Protein AF-A0A820KMU5-F1 (afdb_monomer_lite)

Sequence (118 aa):
INGQSNNPYTLLLRCKAFLGVLVLNSSTNSTSANTAGISRPYMIFVTEDIYIGQLFDAQIYRISQIATISLRDNPEDEVHVAGIKKLFQGRCFYYSAACKPETSNNKRYFNKPYDITL

Radius of gyration: 19.4 Å; chains: 1; bounding box: 42×43×63 Å

Foldseek 3Di:
DDDDDPDVWDQDAFALDWPAKDWDFDDDPDPDPDDPTDIKIKTKGQRDWDFDDDDDQKTKIKRDDMDIGTPDPDPVVVVCVVVVVVVPPPDIDMDIDGNDPPPPDDDPPDRGTPRDID

Structure (mmCIF, N/CA/C/O backbone):
data_AF-A0A820KMU5-F1
#
_entry.id   AF-A0A820KMU5-F1
#
loop_
_atom_site.group_PDB
_atom_site.id
_atom_site.type_symbol
_atom_site.label_atom_id
_atom_site.label_alt_id
_atom_site.label_comp_id
_atom_site.label_asym_id
_atom_site.label_entity_id
_atom_site.label_seq_id
_atom_site.pdbx_PDB_ins_code
_atom_site.Cartn_x
_atom_site.Cartn_y
_atom_site.Cartn_z
_atom_site.occupancy
_atom_site.B_iso_or_equiv
_atom_site.auth_seq_id
_atom_site.auth_comp_id
_atom_site.auth_asym_id
_atom_site.auth_atom_id
_atom_site.pdbx_PDB_model_num
ATOM 1 N N . ILE A 1 1 ? 22.294 -27.657 17.234 1.00 38.53 1 ILE A N 1
ATOM 2 C CA . ILE A 1 1 ? 22.072 -28.255 15.896 1.00 38.53 1 ILE A CA 1
ATOM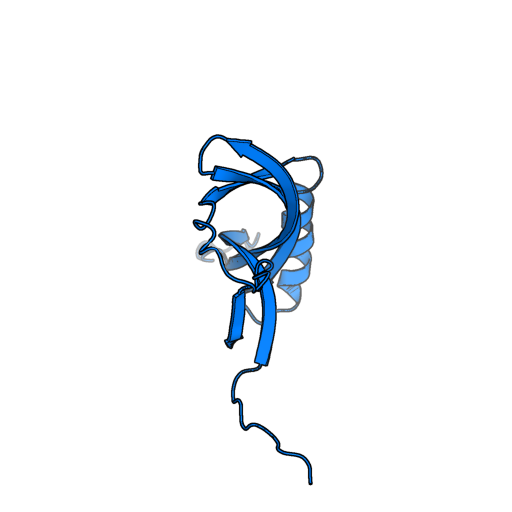 3 C C . ILE A 1 1 ? 20.880 -27.518 15.308 1.00 38.53 1 ILE A C 1
ATOM 5 O O . ILE A 1 1 ? 19.779 -27.650 15.825 1.00 38.53 1 ILE A O 1
ATOM 9 N N . ASN A 1 2 ? 21.154 -26.602 14.379 1.00 39.38 2 ASN A N 1
ATOM 10 C CA . ASN A 1 2 ? 20.197 -25.631 13.852 1.00 39.38 2 ASN A CA 1
ATOM 11 C C . ASN A 1 2 ? 19.190 -26.333 12.938 1.00 39.38 2 ASN A C 1
ATOM 13 O O . ASN A 1 2 ? 19.580 -26.901 11.921 1.00 39.38 2 ASN A O 1
ATOM 17 N N . GLY A 1 3 ? 17.908 -26.292 13.298 1.00 44.75 3 GLY A N 1
ATOM 18 C CA . GLY A 1 3 ? 16.828 -26.734 12.423 1.00 44.75 3 GLY A CA 1
ATOM 19 C C . GLY A 1 3 ? 16.624 -25.718 11.306 1.00 44.75 3 GLY A C 1
ATOM 20 O O . GLY A 1 3 ? 15.944 -24.715 11.505 1.00 44.75 3 GLY A O 1
ATOM 21 N N . GLN A 1 4 ? 17.227 -25.960 10.142 1.00 52.31 4 GLN A N 1
ATOM 22 C CA . GLN 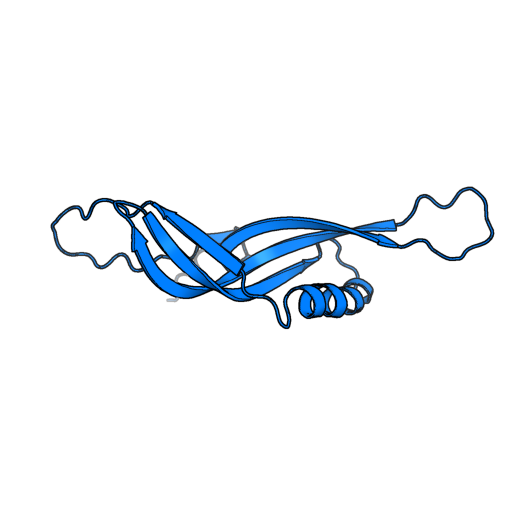A 1 4 ? 16.821 -25.291 8.911 1.00 52.31 4 GLN A CA 1
ATOM 23 C C . GLN A 1 4 ? 15.445 -25.828 8.512 1.00 52.31 4 GLN A C 1
ATOM 25 O O . GLN A 1 4 ? 15.300 -26.983 8.119 1.00 52.31 4 GLN A O 1
ATOM 30 N N . SER A 1 5 ? 14.417 -24.991 8.641 1.00 56.25 5 SER A N 1
ATOM 31 C CA . SER A 1 5 ? 13.141 -25.230 7.978 1.00 56.25 5 SER A CA 1
ATOM 32 C C . SER A 1 5 ? 13.347 -25.022 6.479 1.00 56.25 5 SER A C 1
ATOM 34 O O . SER A 1 5 ? 13.595 -23.895 6.050 1.00 56.25 5 SER A O 1
ATOM 36 N N . ASN A 1 6 ? 13.249 -26.097 5.697 1.00 59.28 6 ASN A N 1
ATOM 37 C CA . ASN A 1 6 ? 13.240 -26.076 4.233 1.00 59.28 6 ASN A CA 1
ATOM 38 C C . ASN A 1 6 ? 11.960 -25.392 3.726 1.00 59.28 6 ASN A C 1
ATOM 40 O O . ASN A 1 6 ? 11.026 -26.062 3.293 1.00 59.28 6 ASN A O 1
ATOM 44 N N . ASN A 1 7 ? 11.880 -24.069 3.841 1.00 63.94 7 ASN A N 1
ATOM 45 C CA . ASN A 1 7 ? 10.808 -23.298 3.23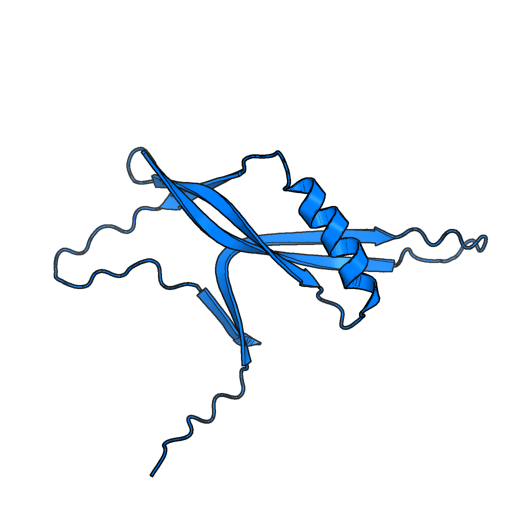3 1.00 63.94 7 ASN A CA 1
ATOM 46 C C . ASN A 1 7 ? 11.289 -22.842 1.844 1.00 63.94 7 ASN A C 1
ATOM 48 O O . ASN A 1 7 ? 12.236 -22.058 1.792 1.00 63.94 7 ASN A O 1
ATOM 52 N N . PRO A 1 8 ? 10.712 -23.339 0.730 1.00 79.31 8 PRO A N 1
ATOM 53 C CA . PRO A 1 8 ? 11.145 -22.963 -0.620 1.00 79.31 8 PRO A CA 1
ATOM 54 C C . PRO A 1 8 ? 10.800 -21.508 -0.972 1.00 79.31 8 PRO A C 1
ATOM 56 O O . PRO A 1 8 ? 11.241 -21.010 -2.002 1.00 79.31 8 PRO A O 1
ATOM 59 N N . TYR A 1 9 ? 10.014 -20.841 -0.126 1.00 77.50 9 TYR A N 1
ATOM 60 C CA . TYR A 1 9 ? 9.510 -19.498 -0.356 1.00 77.50 9 TYR A CA 1
ATOM 61 C C . TYR A 1 9 ? 10.372 -18.424 0.303 1.00 77.50 9 TYR A C 1
ATOM 63 O O . TYR A 1 9 ? 10.794 -18.560 1.456 1.00 77.50 9 TYR A O 1
ATOM 71 N N . THR A 1 10 ? 10.552 -17.307 -0.403 1.00 83.25 10 THR A N 1
ATOM 72 C CA . THR A 1 10 ? 11.191 -16.105 0.152 1.00 83.25 10 THR A CA 1
ATOM 73 C C . THR A 1 10 ? 10.119 -15.110 0.586 1.00 83.25 10 THR A C 1
ATOM 75 O O . THR A 1 10 ? 9.217 -14.776 -0.180 1.00 83.25 10 THR A O 1
ATOM 78 N N . LEU A 1 11 ? 10.208 -14.622 1.828 1.00 83.75 11 LEU A N 1
ATOM 79 C CA . LEU A 1 11 ? 9.346 -13.536 2.296 1.00 83.75 11 LEU A CA 1
ATOM 80 C C . LEU A 1 11 ? 9.678 -12.268 1.507 1.00 83.75 11 LEU A C 1
ATOM 82 O O . LEU A 1 11 ? 10.767 -11.718 1.670 1.00 83.75 11 LEU A O 1
ATOM 86 N N . LEU A 1 12 ? 8.733 -11.794 0.694 1.00 83.50 12 LEU A N 1
ATOM 87 C CA . LEU A 1 12 ? 8.954 -10.615 -0.139 1.00 83.50 12 LEU A CA 1
ATOM 88 C C . LEU A 1 12 ? 8.529 -9.323 0.568 1.00 83.50 12 LEU A C 1
ATOM 90 O O . LEU A 1 12 ? 9.267 -8.340 0.576 1.00 83.50 12 LEU A O 1
ATOM 94 N N . LEU A 1 13 ? 7.343 -9.318 1.181 1.00 87.56 13 LEU A N 1
ATOM 95 C CA . LEU A 1 13 ? 6.808 -8.147 1.869 1.00 87.56 13 LEU A CA 1
ATOM 96 C C . LEU A 1 13 ? 5.799 -8.549 2.945 1.00 87.56 13 LEU A C 1
ATOM 98 O O . LEU A 1 13 ? 4.985 -9.452 2.756 1.00 87.56 13 LEU A O 1
ATOM 102 N N . ARG A 1 14 ? 5.815 -7.804 4.053 1.00 88.50 14 ARG A N 1
ATOM 103 C CA . ARG A 1 14 ? 4.728 -7.765 5.032 1.00 88.50 14 ARG A CA 1
ATOM 104 C C . ARG A 1 14 ? 3.844 -6.561 4.760 1.00 88.50 14 ARG A C 1
ATOM 106 O O . ARG A 1 14 ? 4.327 -5.432 4.765 1.00 88.50 14 ARG A O 1
ATOM 113 N N . CYS A 1 15 ? 2.555 -6.800 4.549 1.00 91.19 15 CYS A N 1
ATOM 114 C CA . CYS A 1 15 ? 1.587 -5.741 4.281 1.00 91.19 15 CYS A CA 1
ATOM 115 C C . CYS A 1 15 ? 0.308 -5.895 5.112 1.00 91.19 15 CYS A C 1
ATOM 117 O O . CYS A 1 15 ? -0.056 -6.991 5.547 1.00 91.19 15 CYS A O 1
ATOM 119 N N . LYS A 1 16 ? -0.391 -4.775 5.302 1.00 90.31 16 LYS A N 1
ATOM 120 C CA . LYS A 1 16 ? -1.712 -4.677 5.933 1.00 90.31 16 LYS A CA 1
ATOM 121 C C . LYS A 1 16 ? -2.836 -4.952 4.938 1.00 90.31 16 LYS A C 1
ATOM 123 O O . LYS A 1 16 ? -3.805 -5.619 5.284 1.00 90.31 16 LYS A O 1
ATOM 128 N N . ALA A 1 17 ? -2.684 -4.474 3.703 1.00 90.25 17 ALA A N 1
ATOM 129 C CA . ALA A 1 17 ? -3.677 -4.640 2.648 1.00 90.25 17 ALA A CA 1
ATOM 130 C C . ALA A 1 17 ? -3.038 -4.653 1.253 1.00 90.25 17 ALA A C 1
ATOM 132 O O . ALA A 1 17 ? -1.975 -4.072 1.032 1.00 90.25 17 ALA A O 1
ATOM 133 N N . PHE A 1 18 ? -3.733 -5.274 0.303 1.00 92.75 18 PHE A N 1
ATOM 134 C CA . PHE A 1 18 ? -3.441 -5.198 -1.124 1.00 92.75 18 PHE A CA 1
ATOM 135 C C . PHE A 1 18 ? -4.439 -4.242 -1.781 1.00 92.75 18 PHE A C 1
ATOM 137 O O . PHE A 1 18 ? -5.644 -4.467 -1.703 1.00 92.75 18 PHE A O 1
ATOM 144 N N . LEU A 1 19 ? -3.947 -3.163 -2.395 1.00 91.94 19 LEU A N 1
ATOM 145 C CA . LEU A 1 19 ? -4.798 -2.161 -3.046 1.00 91.94 19 LEU A CA 1
ATOM 146 C C . LEU A 1 19 ? -5.172 -2.562 -4.474 1.00 91.94 19 LEU A C 1
ATOM 148 O O . LEU A 1 19 ? -6.224 -2.161 -4.962 1.00 91.94 19 LEU A O 1
ATOM 152 N N . GLY A 1 20 ? -4.316 -3.336 -5.144 1.00 91.81 20 GLY A N 1
ATOM 153 C CA . GLY A 1 20 ? -4.555 -3.808 -6.502 1.00 91.81 20 GLY A CA 1
ATOM 154 C C . GLY A 1 20 ? -3.313 -3.767 -7.384 1.00 91.81 20 GLY A C 1
ATOM 155 O O . GLY A 1 20 ? -2.186 -3.573 -6.918 1.00 91.81 20 GLY A O 1
ATOM 156 N N . VAL A 1 21 ? -3.546 -3.951 -8.683 1.00 91.50 21 VAL A N 1
ATOM 157 C CA . VAL A 1 21 ? -2.523 -3.870 -9.728 1.00 91.50 21 VAL A CA 1
ATOM 158 C C . VAL A 1 21 ? -2.728 -2.589 -10.529 1.00 91.50 21 VAL A C 1
ATOM 160 O O . VAL A 1 21 ? -3.814 -2.344 -11.049 1.00 91.50 21 VAL A O 1
ATOM 163 N N . LEU A 1 22 ? -1.679 -1.783 -10.647 1.00 89.56 22 LEU A N 1
ATOM 164 C CA . LEU A 1 22 ? -1.637 -0.609 -11.508 1.00 89.56 22 LEU A CA 1
ATOM 165 C C . LEU A 1 22 ? -0.847 -0.939 -12.769 1.00 89.56 22 LEU A C 1
ATOM 167 O O . LEU A 1 22 ? 0.294 -1.382 -12.687 1.00 89.56 22 LEU A O 1
ATOM 171 N N . VAL A 1 23 ? -1.436 -0.681 -13.932 1.00 87.81 23 VAL A N 1
ATOM 172 C CA . VAL A 1 23 ? -0.776 -0.881 -15.223 1.00 87.81 23 VAL A CA 1
ATOM 173 C C . VAL A 1 23 ? -0.410 0.471 -15.815 1.00 87.81 23 VAL A C 1
ATOM 175 O O . VAL A 1 23 ? -1.285 1.289 -16.096 1.00 87.81 23 VAL A O 1
ATOM 178 N N . LEU A 1 24 ? 0.885 0.705 -16.009 1.00 83.75 24 LEU A N 1
ATOM 179 C CA . LEU A 1 24 ? 1.386 1.879 -16.712 1.00 83.75 24 LEU A CA 1
ATOM 180 C C . LEU A 1 24 ? 1.713 1.498 -18.154 1.00 83.75 24 LEU A C 1
ATOM 182 O O . LEU A 1 24 ? 2.572 0.653 -18.401 1.00 83.75 24 LEU A O 1
ATOM 186 N N . ASN A 1 25 ? 1.046 2.145 -19.106 1.00 78.38 25 ASN A N 1
ATOM 187 C CA . ASN A 1 25 ? 1.359 1.997 -20.522 1.00 78.38 25 ASN A CA 1
ATOM 188 C C . ASN A 1 25 ? 2.401 3.049 -20.899 1.00 78.38 25 ASN A C 1
ATOM 190 O O . ASN A 1 25 ? 2.146 4.247 -20.777 1.00 78.38 25 ASN A O 1
ATOM 194 N N . SER A 1 26 ? 3.575 2.615 -21.353 1.00 66.88 26 SER A N 1
ATOM 195 C CA . SER A 1 26 ? 4.551 3.522 -21.954 1.00 66.88 26 SER A CA 1
ATOM 196 C C . SER A 1 26 ? 4.357 3.516 -23.468 1.00 66.88 26 SER A C 1
ATOM 198 O O . SER A 1 26 ? 4.509 2.474 -24.109 1.00 66.88 26 SER A O 1
ATOM 200 N N . SER A 1 27 ? 4.006 4.668 -24.049 1.00 57.09 27 SER A N 1
ATOM 201 C CA . SER A 1 27 ? 4.154 4.858 -25.489 1.00 57.09 27 SER A CA 1
ATOM 202 C C . SER A 1 27 ? 5.634 5.090 -25.763 1.00 57.09 27 SER A C 1
ATOM 204 O O . SER A 1 27 ? 6.188 6.133 -25.409 1.00 57.09 27 SER A O 1
ATOM 206 N N . THR A 1 28 ? 6.302 4.127 -26.383 1.00 55.59 28 THR A N 1
ATOM 207 C CA . THR A 1 28 ? 7.593 4.410 -27.001 1.00 55.59 28 THR A CA 1
ATOM 208 C C . THR A 1 28 ? 7.331 5.375 -28.151 1.00 55.59 28 THR A C 1
ATOM 210 O O . THR A 1 28 ? 6.583 5.051 -29.070 1.00 55.59 28 THR A O 1
ATOM 213 N N . ASN A 1 29 ? 7.931 6.566 -28.107 1.00 50.44 29 ASN A N 1
ATOM 214 C CA . ASN A 1 29 ? 7.957 7.521 -29.221 1.00 50.44 29 ASN A CA 1
ATOM 215 C C . ASN A 1 29 ? 8.839 6.993 -30.373 1.00 50.44 29 ASN A C 1
ATOM 217 O O . ASN A 1 29 ? 9.728 7.684 -30.860 1.00 50.44 29 ASN A O 1
ATOM 221 N N . SER A 1 30 ? 8.645 5.742 -30.783 1.00 49.59 30 SER A N 1
ATOM 222 C CA . SER A 1 30 ? 9.211 5.175 -31.995 1.00 49.59 30 SER A CA 1
ATOM 223 C C . SER A 1 30 ? 8.182 5.363 -33.102 1.00 49.59 30 SER A C 1
ATOM 225 O O . SER A 1 30 ? 7.093 4.796 -33.066 1.00 49.59 30 SER A O 1
ATOM 227 N N . THR A 1 31 ? 8.533 6.182 -34.088 1.00 49.56 31 THR A N 1
ATOM 228 C CA . THR A 1 31 ? 7.856 6.411 -35.375 1.00 49.56 31 THR A CA 1
ATOM 229 C C . THR A 1 31 ? 7.791 5.135 -36.228 1.00 49.56 31 THR A C 1
ATOM 231 O O . THR A 1 31 ? 8.257 5.086 -37.361 1.00 49.56 31 THR A O 1
ATOM 234 N N . SER A 1 32 ? 7.214 4.065 -35.688 1.00 44.78 32 SER A N 1
ATOM 235 C CA . SER A 1 32 ? 6.941 2.825 -36.400 1.00 44.78 32 SER A CA 1
ATOM 236 C C . SER A 1 32 ? 5.585 2.299 -35.950 1.00 44.78 32 SER A C 1
ATOM 238 O O . SER A 1 32 ? 5.371 1.994 -34.775 1.00 44.78 32 SER A O 1
ATOM 240 N N . ALA A 1 33 ? 4.660 2.244 -36.905 1.00 49.06 33 ALA A N 1
ATOM 241 C CA . ALA A 1 33 ? 3.221 2.044 -36.755 1.00 49.06 33 ALA A CA 1
ATOM 242 C C . ALA A 1 33 ? 2.790 0.652 -36.234 1.00 49.06 33 ALA A C 1
ATOM 244 O O . ALA A 1 33 ? 1.685 0.216 -36.524 1.00 49.06 33 ALA A O 1
ATOM 245 N N . ASN A 1 34 ? 3.639 -0.051 -35.477 1.00 50.12 34 ASN A N 1
ATOM 246 C CA . ASN A 1 34 ? 3.370 -1.395 -34.956 1.00 50.12 34 ASN A CA 1
ATOM 247 C C . ASN A 1 34 ? 4.022 -1.685 -33.589 1.00 50.12 34 ASN A C 1
ATOM 249 O O . ASN A 1 34 ? 4.309 -2.836 -33.266 1.00 50.12 34 ASN A O 1
ATOM 253 N N . THR A 1 35 ? 4.265 -0.668 -32.756 1.00 49.06 35 THR A N 1
ATOM 254 C CA . THR A 1 35 ? 4.760 -0.918 -31.391 1.00 49.06 35 THR A CA 1
ATOM 255 C C . THR A 1 35 ? 3.576 -0.996 -30.434 1.00 49.06 35 THR A C 1
ATOM 257 O O . THR A 1 35 ? 3.046 0.028 -30.004 1.00 49.06 35 THR A O 1
ATOM 260 N N . ALA A 1 36 ? 3.128 -2.214 -30.116 1.00 54.75 36 ALA A N 1
ATOM 261 C CA . ALA A 1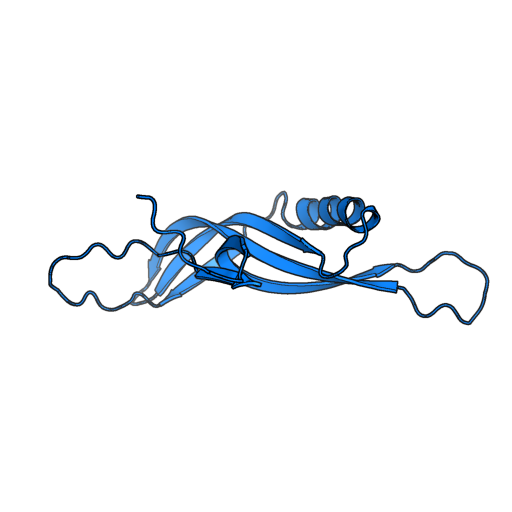 36 ? 2.235 -2.436 -28.984 1.00 54.75 36 ALA A CA 1
ATOM 262 C C . ALA A 1 36 ? 2.910 -1.845 -27.735 1.00 54.75 36 ALA A C 1
ATOM 264 O O . ALA A 1 36 ? 4.014 -2.257 -27.378 1.00 54.75 36 ALA A O 1
ATOM 265 N N . GLY A 1 37 ? 2.294 -0.824 -27.130 1.00 61.66 37 GLY A N 1
ATOM 266 C CA . GLY A 1 37 ? 2.857 -0.131 -25.972 1.00 61.66 37 GLY A CA 1
ATOM 267 C C . GLY A 1 37 ? 3.240 -1.126 -24.879 1.00 61.66 37 GLY A C 1
ATOM 268 O O . GLY A 1 37 ? 2.486 -2.053 -24.579 1.00 61.66 37 GLY A O 1
ATOM 269 N N . ILE A 1 38 ? 4.426 -0.956 -24.298 1.00 72.69 38 ILE A N 1
ATOM 270 C CA . ILE A 1 38 ? 4.899 -1.860 -23.253 1.00 72.69 38 ILE A CA 1
ATOM 271 C C . ILE A 1 38 ? 4.058 -1.597 -22.002 1.00 72.69 38 ILE A C 1
ATOM 273 O O . ILE A 1 38 ? 4.139 -0.528 -21.392 1.00 72.69 38 ILE A O 1
ATOM 277 N N . SER A 1 39 ? 3.244 -2.588 -21.645 1.00 79.25 39 SER A N 1
ATOM 278 C CA . SER A 1 39 ? 2.464 -2.609 -20.412 1.00 79.25 39 SER A CA 1
ATOM 279 C C . SER A 1 39 ? 3.371 -2.957 -19.234 1.00 79.25 39 SER A C 1
ATOM 281 O O . SER A 1 39 ? 4.118 -3.941 -19.271 1.00 79.25 39 SER A O 1
ATOM 283 N N . ARG A 1 40 ? 3.327 -2.127 -18.192 1.00 85.25 40 ARG A N 1
ATOM 284 C CA . ARG A 1 40 ? 4.143 -2.264 -16.982 1.00 85.25 40 ARG A CA 1
ATOM 285 C C . ARG A 1 40 ? 3.226 -2.426 -15.770 1.00 85.25 40 ARG A C 1
ATOM 287 O O . ARG A 1 40 ? 2.713 -1.423 -15.269 1.00 85.25 40 ARG A O 1
ATOM 294 N N . PRO A 1 41 ? 2.947 -3.666 -15.342 1.00 88.50 41 PRO A N 1
ATOM 295 C CA . PRO A 1 41 ? 2.093 -3.923 -14.194 1.00 88.50 41 PRO A CA 1
ATOM 296 C C . PRO A 1 41 ? 2.873 -3.851 -12.872 1.00 88.50 41 PRO A C 1
ATOM 298 O O . PRO A 1 41 ? 3.938 -4.450 -12.723 1.00 88.50 41 PRO A O 1
ATOM 301 N N . TYR A 1 42 ? 2.296 -3.154 -11.896 1.00 90.06 42 TYR A N 1
ATOM 302 C CA . TYR A 1 42 ? 2.819 -2.978 -10.545 1.00 90.06 42 TYR A CA 1
ATOM 303 C C . TYR A 1 42 ? 1.777 -3.402 -9.516 1.00 90.06 42 TYR A C 1
ATOM 305 O O . TYR A 1 42 ? 0.628 -2.970 -9.587 1.00 90.06 42 TYR A O 1
ATOM 313 N N . MET A 1 43 ? 2.169 -4.185 -8.518 1.00 92.06 43 MET A N 1
ATOM 314 C CA . MET A 1 43 ? 1.335 -4.441 -7.345 1.00 92.06 43 MET A CA 1
ATOM 315 C C . MET A 1 43 ? 1.500 -3.316 -6.327 1.00 92.06 43 MET A C 1
ATOM 317 O O . MET A 1 43 ? 2.621 -2.877 -6.064 1.00 92.06 43 MET A O 1
ATOM 321 N N . ILE A 1 44 ? 0.392 -2.872 -5.734 1.00 92.62 44 ILE A N 1
ATOM 322 C CA . ILE A 1 44 ? 0.382 -1.822 -4.715 1.00 92.62 44 ILE A CA 1
ATOM 323 C C . ILE A 1 44 ? -0.137 -2.395 -3.397 1.00 92.62 44 ILE A C 1
ATOM 325 O O . ILE A 1 44 ? -1.238 -2.943 -3.326 1.00 92.62 44 ILE A O 1
ATOM 329 N N . PHE A 1 45 ? 0.646 -2.215 -2.339 1.00 94.06 45 PHE A N 1
ATOM 330 C CA . PHE A 1 45 ? 0.348 -2.706 -0.998 1.00 94.06 45 PHE A CA 1
ATOM 331 C C . PHE A 1 45 ? 0.354 -1.571 0.015 1.00 94.06 45 PHE A C 1
ATOM 333 O O . PHE A 1 45 ? 1.169 -0.659 -0.086 1.00 94.06 45 PHE A O 1
ATOM 340 N N . VAL A 1 46 ? -0.499 -1.665 1.031 1.00 93.75 46 VAL A N 1
ATOM 341 C CA . VAL A 1 46 ? -0.408 -0.855 2.250 1.00 93.75 46 VAL A CA 1
ATOM 342 C C . VAL A 1 46 ? 0.542 -1.560 3.203 1.00 93.75 46 VAL A C 1
ATOM 344 O O . VAL A 1 46 ? 0.259 -2.679 3.629 1.00 93.75 46 VAL A O 1
ATOM 347 N N . THR A 1 47 ? 1.662 -0.932 3.545 1.00 93.81 47 THR A N 1
ATOM 348 C CA . THR A 1 47 ? 2.612 -1.484 4.524 1.00 93.81 47 THR A CA 1
ATOM 349 C C . THR A 1 47 ? 2.358 -0.933 5.914 1.00 93.81 47 THR A C 1
ATOM 351 O O . THR A 1 47 ? 2.427 -1.688 6.877 1.00 93.81 47 THR A O 1
ATOM 354 N N . GLU A 1 48 ? 1.989 0.345 6.003 1.00 93.00 48 GLU A N 1
ATOM 355 C CA . GLU A 1 48 ? 1.658 1.008 7.260 1.00 93.00 48 GLU A CA 1
ATOM 356 C C . GLU A 1 48 ? 0.369 1.813 7.128 1.00 93.00 48 GLU A C 1
ATOM 358 O O . GLU A 1 48 ? 0.056 2.405 6.085 1.00 93.00 48 GLU A O 1
ATOM 363 N N . ASP A 1 49 ? -0.364 1.853 8.231 1.00 94.31 49 ASP A N 1
ATOM 364 C CA . ASP A 1 49 ? -1.570 2.637 8.394 1.00 94.31 49 ASP A CA 1
ATOM 365 C C . ASP A 1 49 ? -1.663 3.227 9.805 1.00 94.31 49 ASP A C 1
ATOM 367 O O . ASP A 1 49 ? -0.910 2.889 10.717 1.00 94.31 49 ASP A O 1
ATOM 371 N N . ILE A 1 50 ? -2.568 4.187 9.961 1.00 94.25 50 ILE A N 1
ATOM 372 C CA . ILE A 1 50 ? -2.875 4.841 11.226 1.00 94.25 50 ILE A CA 1
ATOM 373 C C . ILE A 1 50 ? -4.351 4.597 11.497 1.00 94.25 50 ILE A C 1
ATOM 375 O O . ILE A 1 50 ? -5.197 4.984 10.691 1.00 94.25 50 ILE A O 1
ATOM 379 N N . TYR A 1 51 ? -4.671 3.979 12.630 1.00 93.69 51 TYR A N 1
ATOM 380 C CA . TYR A 1 51 ? -6.051 3.867 13.092 1.00 93.69 51 TYR A CA 1
ATOM 381 C C . TYR A 1 51 ? -6.621 5.260 13.388 1.00 93.69 51 TYR A C 1
ATOM 383 O O . TYR A 1 51 ? -6.023 6.031 14.138 1.00 93.69 51 TYR A O 1
ATOM 391 N N . ILE A 1 52 ? -7.768 5.581 12.789 1.00 95.50 52 ILE A N 1
ATOM 392 C CA . ILE A 1 52 ? -8.419 6.895 12.915 1.00 95.50 52 ILE A CA 1
ATOM 393 C C . ILE A 1 52 ? -9.657 6.821 13.804 1.00 95.50 52 ILE A C 1
ATOM 395 O O . ILE A 1 52 ? -9.995 7.792 14.476 1.00 95.50 52 ILE A O 1
ATOM 399 N N . GLY A 1 53 ? -10.335 5.679 13.822 1.00 91.12 53 GLY A N 1
ATOM 400 C CA . GLY A 1 53 ? -11.547 5.505 14.603 1.00 91.12 53 GLY A CA 1
ATOM 401 C C . GLY A 1 53 ? -12.316 4.262 14.196 1.00 91.12 53 GLY A C 1
ATOM 402 O O . GLY A 1 53 ? -11.884 3.489 13.342 1.00 91.12 53 GLY A O 1
ATOM 403 N N . GLN A 1 54 ? -13.477 4.089 14.809 1.00 92.19 54 GLN A N 1
ATOM 404 C CA . GLN A 1 54 ? -14.364 2.966 14.561 1.00 92.19 54 GLN A CA 1
ATOM 405 C C . GLN A 1 54 ? -15.785 3.483 14.384 1.00 92.19 54 GLN A C 1
ATOM 407 O O . GLN A 1 54 ? -16.231 4.369 15.113 1.00 92.19 54 GLN A O 1
ATOM 412 N N . LEU A 1 55 ? -16.481 2.913 13.408 1.00 86.69 55 LEU A N 1
ATOM 413 C CA . LEU A 1 55 ? -17.891 3.149 13.155 1.00 86.69 55 LEU A CA 1
ATOM 414 C C . LEU A 1 55 ? -18.592 1.792 13.145 1.00 86.69 55 LEU A C 1
ATOM 416 O O . LEU A 1 55 ? -18.336 0.976 12.265 1.00 86.69 55 LEU A O 1
ATOM 420 N N . PHE A 1 56 ? -19.445 1.548 14.141 1.00 89.12 56 PHE A N 1
ATOM 421 C CA . PHE A 1 56 ? -20.055 0.237 14.394 1.00 89.12 56 PHE A CA 1
ATOM 422 C C . PHE A 1 56 ? -18.999 -0.880 14.473 1.00 89.12 56 PHE A C 1
ATOM 424 O O . PHE A 1 56 ? -18.113 -0.845 15.325 1.00 89.12 56 PHE A O 1
ATOM 431 N N . ASP A 1 57 ? -19.085 -1.861 13.586 1.00 88.25 57 ASP A N 1
ATOM 432 C CA . ASP A 1 57 ? -18.199 -3.003 13.423 1.00 88.25 57 ASP A CA 1
ATOM 433 C C . ASP A 1 57 ? -17.111 -2.767 12.362 1.00 88.25 57 ASP A C 1
ATOM 435 O O . ASP A 1 57 ? -16.445 -3.712 11.950 1.00 88.25 57 ASP A O 1
ATOM 439 N N . ALA A 1 58 ? -16.875 -1.524 11.936 1.00 88.88 58 ALA A N 1
ATOM 440 C CA . ALA A 1 58 ? -15.821 -1.171 10.991 1.00 88.88 58 ALA A CA 1
ATOM 441 C C . ALA A 1 58 ? -14.743 -0.295 11.645 1.00 88.88 58 ALA A C 1
ATOM 443 O O . ALA A 1 58 ? -15.007 0.816 12.107 1.00 88.88 58 ALA A O 1
ATOM 444 N N . GLN A 1 59 ? -13.500 -0.774 11.638 1.00 93.06 59 GLN A N 1
ATOM 445 C CA . GLN A 1 59 ? -12.324 0.013 12.008 1.00 93.06 59 GLN A CA 1
ATOM 446 C C . GLN A 1 59 ? -11.834 0.781 10.782 1.00 93.06 59 GLN A C 1
ATOM 448 O O . GLN A 1 59 ? -11.716 0.215 9.697 1.00 93.06 59 GLN A O 1
ATOM 453 N N . ILE A 1 60 ? -11.564 2.072 10.952 1.00 93.88 60 ILE A N 1
ATOM 454 C CA . ILE A 1 60 ? -11.162 2.991 9.889 1.00 93.88 60 ILE A CA 1
ATOM 455 C C . ILE A 1 60 ? -9.678 3.308 10.043 1.00 93.88 60 ILE A C 1
ATOM 457 O O . ILE A 1 60 ? -9.217 3.736 11.106 1.00 93.88 60 ILE A O 1
ATOM 461 N N . TYR A 1 61 ? -8.947 3.157 8.946 1.00 95.19 61 TYR A N 1
ATOM 462 C CA . TYR A 1 61 ? -7.511 3.361 8.872 1.00 95.19 61 TYR A CA 1
ATOM 463 C C . TYR A 1 61 ? -7.174 4.386 7.796 1.00 95.19 61 TYR A C 1
ATOM 465 O O . TYR A 1 61 ? -7.754 4.388 6.711 1.00 95.19 61 TYR A O 1
ATOM 473 N N . ARG A 1 62 ? -6.201 5.248 8.082 1.00 94.94 62 ARG A N 1
ATOM 474 C CA . ARG A 1 62 ? -5.545 6.109 7.098 1.00 94.94 62 ARG A CA 1
ATOM 475 C C . ARG A 1 62 ? -4.268 5.432 6.631 1.00 94.94 62 ARG A C 1
ATOM 477 O O . ARG A 1 62 ? -3.424 5.093 7.451 1.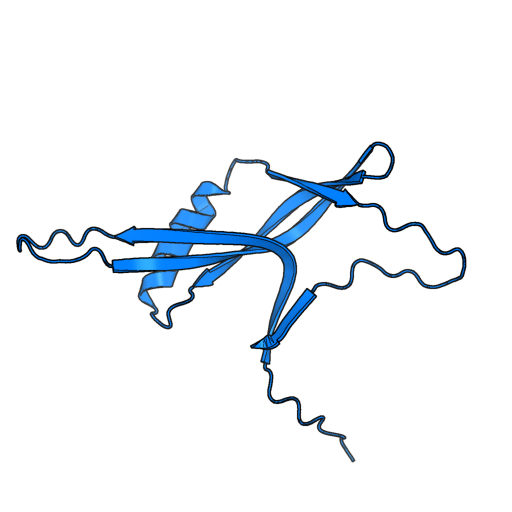00 94.94 62 ARG A O 1
ATOM 484 N N . ILE A 1 63 ? -4.093 5.309 5.325 1.00 94.31 63 ILE A N 1
ATOM 485 C CA . ILE A 1 63 ? -2.870 4.774 4.725 1.00 94.31 63 ILE A CA 1
ATOM 486 C C . ILE A 1 63 ? -1.733 5.774 4.959 1.00 94.31 63 ILE A C 1
ATOM 488 O O . ILE A 1 63 ? -1.849 6.941 4.575 1.00 94.31 63 ILE A O 1
ATOM 492 N N . SER A 1 64 ? -0.648 5.324 5.593 1.00 92.38 64 SER A N 1
ATOM 493 C CA . SER A 1 64 ? 0.541 6.144 5.862 1.00 92.38 64 SER A CA 1
ATOM 494 C C . SER A 1 64 ? 1.725 5.747 4.986 1.00 92.38 64 SER A C 1
ATOM 496 O O . SER A 1 64 ? 2.473 6.622 4.550 1.00 92.38 64 SER A O 1
ATOM 498 N N . GLN A 1 65 ? 1.868 4.457 4.670 1.00 91.88 65 GLN A N 1
ATOM 499 C CA . GLN A 1 65 ? 2.925 3.965 3.797 1.00 91.88 65 GLN A CA 1
ATOM 500 C C . GLN A 1 65 ? 2.411 2.883 2.853 1.00 91.88 65 GLN A C 1
ATOM 502 O O . GLN A 1 65 ? 1.651 1.991 3.238 1.00 91.88 65 GLN A O 1
ATOM 507 N N . ILE A 1 66 ? 2.880 2.961 1.609 1.00 92.62 66 ILE A N 1
ATOM 508 C CA . ILE A 1 66 ? 2.657 1.943 0.592 1.00 92.62 66 ILE A CA 1
ATOM 509 C C . ILE A 1 66 ? 3.981 1.357 0.109 1.00 92.62 66 ILE A C 1
ATOM 511 O O . ILE A 1 66 ? 5.015 2.032 0.112 1.00 92.62 66 ILE A O 1
ATOM 515 N N . ALA A 1 67 ? 3.920 0.124 -0.374 1.00 91.31 67 ALA A N 1
ATOM 516 C CA . ALA A 1 67 ? 4.960 -0.480 -1.188 1.00 91.31 67 ALA A CA 1
ATOM 517 C C . ALA A 1 67 ? 4.431 -0.720 -2.600 1.00 91.31 67 ALA A C 1
ATOM 519 O O . ALA A 1 67 ? 3.242 -0.973 -2.813 1.00 91.31 67 ALA A O 1
ATOM 520 N N . THR A 1 68 ? 5.336 -0.641 -3.566 1.00 91.31 68 THR A N 1
ATOM 521 C CA . THR A 1 68 ? 5.053 -0.926 -4.967 1.00 91.31 68 THR A CA 1
ATOM 522 C C . THR A 1 68 ? 6.067 -1.941 -5.449 1.00 91.31 68 THR A C 1
ATOM 524 O O . THR A 1 68 ? 7.260 -1.745 -5.238 1.00 91.31 68 THR A O 1
ATOM 527 N N . ILE A 1 69 ? 5.593 -3.016 -6.068 1.00 89.00 69 ILE A N 1
ATOM 528 C CA . ILE A 1 69 ? 6.433 -4.095 -6.589 1.00 89.00 69 ILE A CA 1
ATOM 529 C C . ILE A 1 69 ? 6.145 -4.216 -8.079 1.00 89.00 69 ILE A C 1
ATOM 531 O O . ILE A 1 69 ? 4.988 -4.393 -8.467 1.00 89.00 69 ILE A O 1
ATOM 535 N N . SER A 1 70 ? 7.176 -4.081 -8.914 1.00 88.69 70 SER A N 1
ATOM 536 C CA . SER A 1 70 ? 7.051 -4.391 -10.340 1.00 88.69 70 SER A CA 1
ATOM 537 C C . SER A 1 70 ? 6.844 -5.892 -10.509 1.00 88.69 70 SER A C 1
ATOM 539 O O . SER A 1 70 ? 7.520 -6.689 -9.865 1.00 88.69 70 SER A O 1
ATOM 541 N N . LEU A 1 71 ? 5.926 -6.283 -11.390 1.00 86.06 71 LEU A N 1
ATOM 542 C CA . LEU A 1 71 ? 5.775 -7.685 -11.789 1.00 86.06 71 LEU A CA 1
ATOM 543 C C . LEU A 1 71 ? 6.742 -8.084 -12.911 1.00 86.06 71 LEU A C 1
ATOM 545 O O . LEU A 1 71 ? 6.684 -9.209 -13.403 1.00 86.06 71 LEU A O 1
ATOM 549 N N . ARG A 1 72 ? 7.611 -7.166 -13.342 1.00 83.06 72 ARG A N 1
ATOM 550 C CA . ARG A 1 72 ? 8.654 -7.431 -14.331 1.00 83.06 72 ARG A CA 1
ATOM 551 C C . ARG A 1 72 ? 10.015 -7.290 -13.672 1.00 83.06 72 ARG A C 1
ATOM 553 O O . ARG A 1 72 ? 10.255 -6.330 -12.943 1.00 83.06 72 ARG A O 1
ATOM 560 N N . ASP A 1 73 ? 10.908 -8.212 -13.999 1.00 76.44 73 ASP A N 1
ATOM 561 C CA . ASP A 1 73 ? 12.311 -8.141 -13.608 1.00 76.44 73 ASP A CA 1
ATOM 562 C C . ASP A 1 73 ? 13.071 -7.232 -14.589 1.00 76.44 73 ASP A C 1
ATOM 564 O O . ASP A 1 73 ? 13.760 -7.688 -15.501 1.00 76.44 73 ASP A O 1
ATOM 568 N N . ASN A 1 74 ? 12.820 -5.921 -14.500 1.00 77.44 74 ASN A N 1
ATOM 569 C CA . ASN A 1 74 ? 13.491 -4.918 -15.322 1.00 77.44 74 ASN A CA 1
ATOM 570 C C . ASN A 1 74 ? 13.867 -3.687 -14.472 1.00 77.44 74 ASN A C 1
ATOM 572 O O . ASN A 1 74 ? 12.972 -3.031 -13.935 1.00 77.44 74 ASN A O 1
ATOM 576 N N . PRO A 1 75 ? 15.160 -3.319 -14.387 1.00 73.75 75 PRO A N 1
ATOM 577 C CA . PRO A 1 75 ? 15.622 -2.190 -13.576 1.00 73.75 75 PRO A CA 1
ATOM 578 C C . PRO A 1 75 ? 15.073 -0.827 -14.028 1.00 73.75 75 PRO A C 1
ATOM 580 O O . PRO A 1 75 ? 15.010 0.104 -13.228 1.00 73.75 75 PRO A O 1
ATOM 583 N N . GLU A 1 76 ? 14.632 -0.684 -15.281 1.00 75.69 76 GLU A N 1
ATOM 584 C CA . GLU A 1 76 ? 14.008 0.552 -15.772 1.00 75.69 76 GLU A CA 1
ATOM 585 C C . GLU A 1 76 ? 12.652 0.842 -15.103 1.00 75.69 76 GLU A C 1
ATOM 587 O O . GLU A 1 76 ? 12.196 1.988 -15.080 1.00 75.69 76 GLU A O 1
ATOM 592 N N . ASP A 1 77 ? 12.007 -0.173 -14.520 1.00 74.56 77 ASP A N 1
ATOM 593 C CA . ASP A 1 77 ? 10.693 -0.026 -13.894 1.00 74.56 77 ASP A CA 1
ATOM 594 C C . ASP A 1 77 ? 10.735 0.753 -12.579 1.00 74.56 77 ASP A C 1
ATOM 596 O O . ASP A 1 77 ? 9.737 1.391 -12.230 1.00 74.56 77 ASP A O 1
ATOM 600 N N . GLU A 1 78 ? 11.888 0.793 -11.907 1.00 70.12 78 GLU A N 1
ATOM 601 C CA . GLU A 1 78 ? 12.123 1.577 -10.687 1.00 70.12 78 GLU A CA 1
ATOM 602 C C . GLU A 1 78 ? 11.956 3.087 -10.922 1.00 70.12 78 GLU A C 1
ATOM 604 O O . GLU A 1 78 ? 11.476 3.822 -10.055 1.00 70.12 78 GLU A O 1
ATOM 609 N N . VAL A 1 79 ? 12.259 3.569 -12.132 1.00 74.88 79 VAL A N 1
ATOM 610 C CA . VAL A 1 79 ? 12.089 4.986 -12.495 1.00 74.88 79 VAL A CA 1
ATOM 611 C C . VAL A 1 79 ? 10.609 5.383 -12.461 1.00 74.88 79 VAL A C 1
ATOM 613 O O . VAL A 1 79 ? 10.250 6.489 -12.048 1.00 74.88 79 VAL A O 1
ATOM 616 N N . HIS A 1 80 ? 9.719 4.464 -12.834 1.00 75.38 80 HIS A N 1
ATOM 617 C CA . HIS A 1 80 ? 8.278 4.704 -12.872 1.00 75.38 80 HIS A CA 1
ATOM 618 C C . HIS A 1 80 ? 7.615 4.555 -11.498 1.00 75.38 80 HIS A C 1
ATOM 620 O O . HIS A 1 80 ? 6.602 5.214 -11.239 1.00 75.38 80 HIS A O 1
ATOM 626 N N . VAL A 1 81 ? 8.230 3.806 -10.575 1.00 78.00 81 VAL A N 1
ATOM 627 C CA . VAL A 1 81 ? 7.810 3.739 -9.164 1.00 78.00 81 VAL A CA 1
ATOM 628 C C . VAL A 1 81 ? 7.816 5.130 -8.524 1.00 78.00 81 VAL A C 1
ATOM 630 O O . VAL A 1 81 ? 6.925 5.449 -7.737 1.00 78.00 81 VAL A O 1
ATOM 633 N N . ALA A 1 82 ? 8.754 6.010 -8.894 1.00 77.69 82 ALA A N 1
ATOM 634 C CA . ALA A 1 82 ? 8.762 7.394 -8.416 1.00 77.69 82 ALA A CA 1
ATOM 635 C C . ALA A 1 82 ? 7.506 8.178 -8.847 1.00 77.69 82 ALA A C 1
ATOM 637 O O . ALA A 1 82 ? 6.980 8.979 -8.073 1.00 77.69 82 ALA A O 1
ATOM 638 N N . GLY A 1 83 ? 6.992 7.928 -10.056 1.00 78.31 83 GLY A N 1
ATOM 639 C CA . GLY A 1 83 ? 5.739 8.511 -10.543 1.00 78.31 83 GLY A CA 1
ATOM 640 C C . GLY A 1 83 ? 4.525 8.020 -9.754 1.00 78.31 83 GLY A C 1
ATOM 641 O O . GLY A 1 83 ? 3.681 8.825 -9.360 1.00 78.31 83 GLY A O 1
ATOM 642 N N . ILE A 1 84 ? 4.484 6.722 -9.442 1.00 81.88 84 ILE A N 1
ATOM 643 C CA . ILE A 1 84 ? 3.449 6.138 -8.579 1.00 81.88 84 ILE A CA 1
ATOM 644 C C . ILE A 1 84 ? 3.520 6.786 -7.194 1.00 81.88 84 ILE A C 1
ATOM 646 O O . ILE A 1 84 ? 2.522 7.320 -6.722 1.00 81.88 84 ILE A O 1
ATOM 650 N N . LYS A 1 85 ? 4.708 6.858 -6.580 1.00 81.56 85 LYS A N 1
ATOM 651 C CA . LYS A 1 85 ? 4.916 7.511 -5.276 1.00 81.56 85 LYS A CA 1
ATOM 652 C C . LYS A 1 85 ? 4.421 8.961 -5.266 1.00 81.56 85 LYS A C 1
ATOM 654 O O . LYS A 1 85 ? 3.746 9.349 -4.316 1.00 81.56 85 LYS A O 1
ATOM 659 N N . LYS A 1 86 ? 4.675 9.740 -6.324 1.00 82.50 86 LYS A N 1
ATOM 660 C CA . LYS A 1 86 ? 4.153 11.115 -6.463 1.00 82.50 86 LYS A CA 1
ATOM 661 C C . LYS A 1 86 ? 2.626 11.185 -6.463 1.00 82.50 86 LYS A C 1
ATOM 663 O O . LYS A 1 86 ? 2.068 12.126 -5.920 1.00 82.50 86 LYS A O 1
ATOM 668 N N . LEU A 1 87 ? 1.951 10.196 -7.042 1.00 78.69 87 LEU A N 1
ATOM 669 C CA . LEU A 1 87 ? 0.487 10.114 -7.073 1.00 78.69 87 LEU A CA 1
ATOM 670 C C . LEU A 1 87 ? -0.114 9.950 -5.667 1.00 78.69 87 LEU A C 1
ATOM 672 O O . LEU A 1 87 ? -1.208 10.450 -5.399 1.00 78.69 87 LEU A O 1
ATOM 676 N N . PHE A 1 88 ? 0.620 9.286 -4.770 1.00 81.50 88 PHE A N 1
ATOM 677 C CA . PHE A 1 88 ? 0.249 9.137 -3.364 1.00 81.50 88 PHE A CA 1
ATOM 678 C C . PHE A 1 88 ? 0.721 10.307 -2.488 1.00 81.50 88 PHE A C 1
ATOM 680 O O . PHE A 1 88 ? 0.101 10.596 -1.464 1.00 81.50 88 PHE A O 1
ATOM 687 N N . GLN A 1 89 ? 1.779 11.016 -2.889 1.00 80.75 89 GLN A N 1
ATOM 688 C CA . GLN A 1 89 ? 2.249 12.213 -2.193 1.00 80.75 89 GLN A CA 1
ATOM 689 C C . GLN A 1 89 ? 1.193 13.329 -2.253 1.00 80.75 89 GLN A C 1
ATOM 691 O O . GLN A 1 89 ? 0.694 13.695 -3.314 1.00 80.75 89 GLN A O 1
ATOM 696 N N . GLY A 1 90 ? 0.840 13.877 -1.088 1.00 77.69 90 GLY A N 1
ATOM 697 C CA . GLY A 1 90 ? -0.123 14.978 -0.964 1.00 77.69 90 GLY A CA 1
ATOM 698 C C . GLY A 1 90 ? -1.598 14.562 -0.940 1.00 77.69 90 GLY A C 1
ATOM 699 O O . GLY A 1 90 ? -2.464 15.426 -0.818 1.00 77.69 90 GLY A O 1
ATOM 700 N N . ARG A 1 91 ? -1.905 13.262 -1.010 1.00 87.62 91 ARG A N 1
ATOM 701 C CA . ARG A 1 91 ? -3.269 12.735 -0.861 1.00 87.62 91 ARG A CA 1
ATOM 702 C C . ARG A 1 91 ? -3.387 11.911 0.417 1.00 87.62 91 ARG A C 1
ATOM 704 O O . ARG A 1 91 ? -2.419 11.313 0.878 1.00 87.62 91 ARG A O 1
ATOM 711 N N . CYS A 1 92 ? -4.586 11.876 0.989 1.00 91.00 92 CYS A N 1
ATOM 712 C CA . CYS A 1 92 ? -4.909 10.986 2.100 1.00 91.00 92 CYS A CA 1
ATOM 713 C C . CYS A 1 92 ? -5.869 9.910 1.601 1.00 91.00 92 CYS A C 1
ATOM 715 O O . CYS A 1 92 ? -6.947 10.230 1.105 1.00 91.00 92 CYS A O 1
ATOM 717 N N . PHE A 1 93 ? -5.472 8.650 1.749 1.00 94.06 93 PHE A N 1
ATOM 718 C CA . PHE A 1 93 ? -6.309 7.501 1.426 1.00 94.06 93 PHE A CA 1
ATOM 719 C C . PHE A 1 93 ? -6.711 6.794 2.712 1.00 94.06 93 PHE A C 1
ATOM 721 O O . PHE A 1 93 ? -5.928 6.721 3.661 1.00 94.06 93 PHE A O 1
ATOM 728 N N . TYR A 1 94 ? -7.932 6.277 2.728 1.00 94.62 94 TYR A N 1
ATOM 729 C CA . TYR A 1 94 ? -8.512 5.604 3.877 1.00 94.62 94 TYR A CA 1
ATOM 730 C C . TYR A 1 94 ? -9.126 4.290 3.426 1.00 94.62 94 TYR A C 1
ATOM 732 O O . TYR A 1 94 ? -9.602 4.180 2.296 1.00 94.62 94 TYR A O 1
ATOM 740 N N . TYR A 1 95 ? -9.127 3.311 4.316 1.00 93.75 95 TYR A N 1
ATOM 741 C CA . TYR A 1 95 ? -9.856 2.070 4.122 1.00 93.75 95 TYR A CA 1
ATOM 742 C C . TYR A 1 95 ? -10.469 1.632 5.448 1.00 93.75 95 TYR A C 1
ATOM 744 O O . TYR A 1 95 ? -10.021 2.045 6.522 1.00 93.75 95 TYR A O 1
ATOM 752 N N . SER A 1 96 ? -11.517 0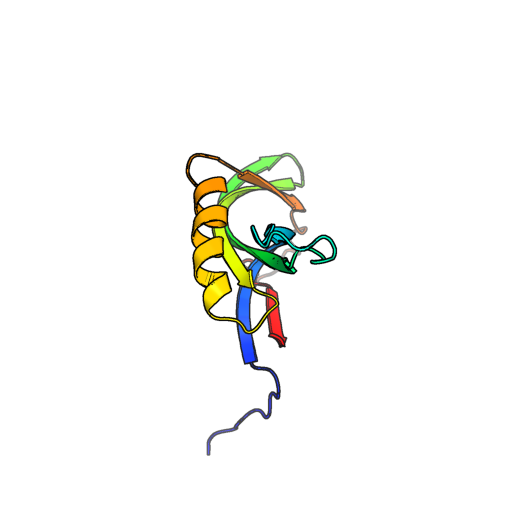.820 5.372 1.00 93.38 96 SER A N 1
ATOM 753 C CA . SER A 1 96 ? -12.089 0.168 6.539 1.00 93.38 96 SER A CA 1
ATOM 754 C C . SER A 1 96 ? -11.805 -1.326 6.506 1.00 93.38 96 SER A C 1
ATOM 756 O O . SER A 1 96 ? -11.731 -1.946 5.444 1.00 93.38 96 SER A O 1
ATOM 758 N N . ALA A 1 97 ? -11.647 -1.903 7.689 1.00 89.38 97 ALA A N 1
ATOM 759 C CA . ALA A 1 97 ? -11.621 -3.340 7.884 1.00 89.38 97 ALA A CA 1
ATOM 760 C C . ALA A 1 97 ? -12.682 -3.715 8.917 1.00 89.38 97 ALA A C 1
ATOM 762 O O . ALA A 1 97 ? -12.915 -2.979 9.879 1.00 89.38 97 ALA A O 1
ATOM 763 N N . ALA A 1 98 ? -13.327 -4.862 8.711 1.00 86.56 98 ALA A N 1
ATOM 764 C CA . ALA A 1 98 ? -14.261 -5.396 9.688 1.00 86.56 98 ALA A CA 1
ATOM 765 C C . ALA A 1 98 ? -13.531 -5.633 11.017 1.00 86.56 98 ALA A C 1
ATOM 767 O O . ALA A 1 98 ? -12.463 -6.251 11.064 1.00 86.56 98 ALA A O 1
ATOM 768 N N . CYS A 1 99 ? -14.129 -5.149 12.097 1.00 69.81 99 CYS A N 1
ATOM 769 C CA . CYS A 1 99 ? -13.716 -5.432 13.452 1.00 69.81 99 CYS A CA 1
ATOM 770 C C . CYS A 1 99 ? -13.970 -6.923 13.676 1.00 69.81 99 CYS A C 1
ATOM 772 O O . CYS A 1 99 ? -15.116 -7.371 13.701 1.00 69.81 99 CYS A O 1
ATOM 774 N N . LYS A 1 100 ? -12.909 -7.728 13.791 1.00 62.25 100 LYS A N 1
ATOM 775 C CA . LYS A 1 100 ? -13.102 -9.126 14.184 1.00 62.25 100 LYS A CA 1
ATOM 776 C C . LYS A 1 100 ? -13.747 -9.119 15.573 1.00 62.25 100 LYS A C 1
ATOM 778 O O . LYS A 1 100 ? -13.230 -8.407 16.438 1.00 62.25 100 LYS A O 1
ATOM 783 N N . PRO A 1 101 ? -14.847 -9.860 15.801 1.00 48.47 101 PRO A N 1
ATOM 784 C CA . PRO A 1 101 ? -15.418 -9.958 17.133 1.00 48.47 101 PRO A CA 1
ATOM 785 C C . PRO A 1 101 ? -14.322 -10.469 18.068 1.00 48.47 101 PRO A C 1
ATOM 787 O O . PRO A 1 101 ? -13.673 -11.478 17.777 1.00 48.47 101 PRO A O 1
ATOM 790 N N . GLU A 1 102 ? -14.070 -9.739 19.155 1.00 47.25 102 GLU A N 1
ATOM 791 C CA . GLU A 1 102 ? -13.201 -10.212 20.222 1.00 47.25 102 GLU A CA 1
ATOM 792 C C . GLU A 1 102 ? -13.813 -11.507 20.762 1.00 47.25 102 GLU A C 1
ATOM 794 O O . GLU A 1 102 ? -14.738 -11.490 21.569 1.00 47.25 102 GLU A O 1
ATOM 799 N N . THR A 1 103 ? -13.305 -12.661 20.329 1.00 40.78 103 THR A N 1
ATOM 800 C CA . THR A 1 103 ? -13.383 -13.855 21.164 1.00 40.78 103 THR A CA 1
ATOM 801 C C . THR A 1 103 ? -12.599 -13.525 22.423 1.00 40.78 103 THR A C 1
ATOM 803 O O . THR A 1 103 ? -11.365 -13.564 22.440 1.00 40.78 103 THR A O 1
ATOM 806 N N . SER A 1 104 ? -13.343 -13.120 23.447 1.00 41.88 104 SER A N 1
ATOM 807 C CA . SER A 1 104 ? -12.931 -13.014 24.832 1.00 41.88 104 SER A CA 1
ATOM 808 C C . SER A 1 104 ? -12.239 -14.311 25.229 1.00 41.88 104 SER A C 1
ATOM 810 O O . SER A 1 104 ? -12.874 -15.327 25.481 1.00 41.88 104 SER A O 1
ATOM 812 N N . ASN A 1 105 ? -10.910 -14.296 25.147 1.00 35.38 105 ASN A N 1
ATOM 813 C CA . ASN A 1 105 ? -9.955 -14.929 26.050 1.00 35.38 105 ASN A CA 1
ATOM 814 C C . ASN A 1 105 ? -8.562 -14.862 25.410 1.00 35.38 105 ASN A C 1
ATOM 816 O O . ASN A 1 105 ? -8.121 -15.733 24.668 1.00 35.38 105 ASN A O 1
ATOM 820 N N . ASN A 1 106 ? -7.840 -13.808 25.782 1.00 40.66 106 ASN A N 1
ATOM 821 C CA . ASN A 1 106 ? -6.412 -13.901 26.055 1.00 40.66 106 ASN A CA 1
ATOM 822 C C . ASN A 1 106 ? -5.478 -14.308 24.898 1.00 40.66 106 ASN A C 1
ATOM 824 O O . ASN A 1 106 ? -4.597 -15.145 25.073 1.00 40.66 106 ASN A O 1
ATOM 828 N N . LYS A 1 107 ? -5.586 -13.640 23.744 1.00 35.88 107 LYS A N 1
ATOM 829 C CA . LYS A 1 107 ? -4.444 -13.408 22.840 1.00 35.88 107 LYS A CA 1
ATOM 830 C C . LYS A 1 107 ? -4.695 -12.132 22.044 1.00 35.88 107 LYS A C 1
ATOM 832 O O . LYS A 1 107 ? -5.574 -12.087 21.190 1.00 35.88 107 LYS A O 1
ATOM 837 N N . ARG A 1 108 ? -3.900 -11.094 22.320 1.00 37.16 108 ARG A N 1
ATOM 838 C CA . ARG A 1 108 ? -3.757 -9.914 21.457 1.00 37.16 108 ARG A CA 1
ATOM 839 C C . ARG A 1 108 ? -3.252 -10.380 20.090 1.00 37.16 108 ARG A C 1
ATOM 841 O O . ARG A 1 108 ? -2.047 -10.427 19.852 1.00 37.16 108 ARG A O 1
ATOM 848 N N . TYR A 1 109 ? -4.159 -10.742 19.190 1.00 39.50 109 TYR A N 1
ATOM 849 C CA . TYR A 1 109 ? -3.849 -10.866 17.773 1.00 39.50 109 TYR A CA 1
ATOM 850 C C . TYR A 1 109 ? -3.801 -9.455 17.200 1.00 39.50 109 TYR A C 1
ATOM 852 O O . TYR A 1 109 ? -4.712 -9.006 16.512 1.00 39.50 109 TYR A O 1
ATOM 860 N N . PHE A 1 110 ? -2.720 -8.737 17.512 1.00 41.19 110 PHE A N 1
ATOM 861 C CA . PHE A 1 110 ? -2.298 -7.639 16.663 1.00 41.19 110 PHE A CA 1
ATOM 862 C C . PHE A 1 110 ? -2.192 -8.193 15.248 1.00 41.19 110 PHE A C 1
ATOM 864 O O . PHE A 1 110 ? -1.369 -9.072 15.003 1.00 41.19 110 PHE A O 1
ATOM 871 N N . ASN A 1 111 ? -3.095 -7.724 14.385 1.00 44.25 111 ASN A N 1
ATOM 872 C CA . ASN A 1 111 ? -2.934 -7.499 12.954 1.00 44.25 111 ASN A CA 1
ATOM 873 C C . ASN A 1 111 ? -1.669 -8.169 12.385 1.00 44.25 111 ASN A C 1
ATOM 875 O O . ASN A 1 111 ? -0.665 -7.494 12.133 1.00 44.25 111 ASN A O 1
ATOM 879 N N . LYS A 1 112 ? -1.673 -9.509 12.277 1.00 44.44 112 LYS A N 1
ATOM 880 C CA . LYS A 1 112 ? -0.534 -10.216 11.693 1.00 44.44 112 LYS A CA 1
ATOM 881 C C . LYS A 1 112 ? -0.500 -9.791 10.227 1.00 44.44 112 LYS A C 1
ATOM 883 O O . LYS A 1 112 ? -1.512 -9.991 9.556 1.00 44.44 112 LYS A O 1
ATOM 888 N N . PRO A 1 113 ? 0.587 -9.158 9.758 1.00 48.97 113 PRO A N 1
ATOM 889 C CA . PRO A 1 113 ? 0.704 -8.816 8.353 1.00 48.97 113 PRO A CA 1
ATOM 890 C C . PRO A 1 113 ? 0.535 -10.091 7.531 1.00 48.97 113 PRO A C 1
ATOM 892 O O . PRO A 1 113 ? 0.974 -11.165 7.951 1.00 48.97 113 PRO A O 1
ATOM 895 N N . TYR A 1 114 ? -0.129 -9.972 6.387 1.00 51.66 114 TYR A N 1
ATOM 896 C CA . TYR A 1 114 ? -0.143 -11.061 5.425 1.00 51.66 114 TYR A CA 1
ATOM 897 C C . TYR A 1 114 ? 1.297 -11.219 4.928 1.00 51.66 114 TYR A C 1
ATOM 899 O O . TYR A 1 114 ? 1.877 -10.265 4.402 1.00 51.66 114 TYR A O 1
ATOM 907 N N . ASP A 1 115 ? 1.895 -12.384 5.179 1.00 47.66 115 ASP A N 1
ATOM 908 C CA . ASP A 1 115 ? 3.193 -12.739 4.617 1.00 47.66 115 ASP A CA 1
ATOM 909 C C . ASP A 1 115 ? 2.941 -13.135 3.157 1.00 47.66 115 ASP A C 1
ATOM 911 O O . ASP A 1 115 ? 2.290 -14.144 2.881 1.00 47.66 115 ASP A O 1
ATOM 915 N N . ILE A 1 116 ? 3.407 -12.313 2.216 1.00 53.81 116 ILE A N 1
ATOM 916 C CA . ILE A 1 116 ? 3.364 -12.662 0.796 1.00 53.81 116 ILE A CA 1
ATOM 917 C C . ILE A 1 116 ? 4.607 -13.495 0.497 1.00 53.81 116 ILE A C 1
ATOM 919 O O . ILE A 1 116 ? 5.735 -12.995 0.541 1.00 53.81 116 ILE A O 1
ATOM 923 N N . THR A 1 117 ? 4.374 -14.774 0.227 1.00 42.09 117 THR A N 1
ATOM 924 C CA . THR A 1 117 ? 5.372 -15.761 -0.183 1.00 42.09 117 THR A CA 1
ATOM 925 C C . THR A 1 117 ? 5.267 -15.986 -1.687 1.00 42.09 117 THR A C 1
ATOM 927 O O . THR A 1 117 ? 4.175 -16.285 -2.175 1.00 42.09 117 THR A O 1
ATOM 930 N N . LEU A 1 118 ? 6.384 -15.848 -2.397 1.00 44.69 118 LEU A N 1
ATOM 931 C CA . LEU A 1 118 ? 6.546 -16.251 -3.797 1.00 44.69 118 LEU A CA 1
ATOM 932 C C . LEU A 1 118 ? 7.471 -17.459 -3.872 1.00 44.69 118 LEU A C 1
ATOM 934 O O . LEU A 1 118 ? 8.435 -17.498 -3.065 1.00 44.69 118 LEU A O 1
#

pLDDT: mean 74.3, std 19.26, range [35.38, 95.5]

Organism: NCBI:txid433720

Secondary structure (DSSP, 8-state):
----------EEEEESEEEEEEEEEE----S-TT---EEEEEEEEEEEEEEEEEETTEEEEEEEEEEEEESS--TTHHHHHHHHHHHHTT---EEEEE-----SSS-----PPEEEE-